Protein AF-A0A661E3C8-F1 (afdb_monomer_lite)

Foldseek 3Di:
DDPDQPACPVHHPDGDDDDDPLQVVQCVVVVHRDDPVSSVVSVVVVVVCCVVPPDDDDLVVDPVSVVVVVPDDDPDD

Secondary structure (DSSP, 8-state):
--S---TTSSSTT-------HHHHHHHHHHTSPPPHHHHHHHHHHHHTTHHHHS----GGG-HHHHHHHHT------

Sequence (77 aa):
TSTRNFPNRLGDGANVYLASAELAAIASIVGKLPTVEQYMEYMSDINTMADDIYRYLNFHEIESFQKAAALVDIKMV

Radius of gyration: 20.52 Å; chains: 1; bounding box: 47×40×47 Å

pLDDT: mean 94.71, std 5.38, r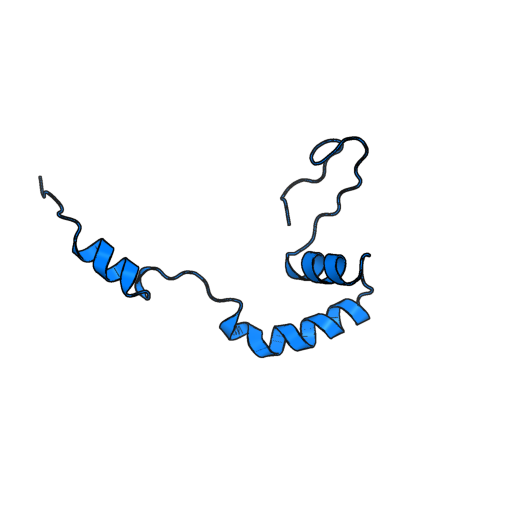ange [66.0, 98.38]

Structure (mmCIF, N/CA/C/O backbone):
data_AF-A0A661E3C8-F1
#
_entry.id   AF-A0A661E3C8-F1
#
loop_
_atom_site.group_PDB
_atom_site.id
_atom_site.type_symbol
_atom_site.label_atom_id
_atom_site.label_alt_id
_atom_site.label_comp_id
_atom_site.label_asym_id
_atom_site.label_entity_id
_atom_site.label_seq_id
_atom_site.pdbx_PDB_ins_code
_atom_site.Cartn_x
_atom_site.Cartn_y
_atom_site.Cartn_z
_atom_site.occupancy
_atom_site.B_iso_or_equiv
_atom_site.auth_seq_id
_atom_site.auth_comp_id
_atom_site.auth_asym_id
_atom_site.auth_atom_id
_atom_site.pdbx_PDB_model_num
ATOM 1 N N . THR A 1 1 ? 0.236 2.203 2.030 1.00 95.31 1 THR A N 1
ATOM 2 C CA . THR A 1 1 ? 1.461 1.561 1.509 1.00 95.31 1 THR A CA 1
ATOM 3 C C . THR A 1 1 ? 2.545 2.519 1.020 1.00 95.31 1 THR A C 1
ATOM 5 O O . THR A 1 1 ? 3.588 2.050 0.590 1.00 95.31 1 THR A O 1
ATOM 8 N N . SER A 1 2 ? 2.359 3.848 1.083 1.00 93.31 2 SER A N 1
ATOM 9 C CA . SER A 1 2 ? 3.446 4.809 0.812 1.00 93.31 2 SER A CA 1
ATOM 10 C C . SER A 1 2 ? 4.573 4.707 1.857 1.00 93.31 2 SER A C 1
ATOM 12 O O . SER A 1 2 ? 4.433 4.021 2.866 1.00 93.31 2 SER A O 1
ATOM 14 N N . THR A 1 3 ? 5.673 5.428 1.648 1.00 96.06 3 THR A N 1
ATOM 15 C CA . THR A 1 3 ? 6.830 5.454 2.560 1.00 96.06 3 THR A CA 1
ATOM 16 C C . THR A 1 3 ? 6.786 6.584 3.590 1.00 96.06 3 THR A C 1
ATOM 18 O O . THR A 1 3 ? 7.608 6.606 4.502 1.00 96.06 3 THR A O 1
ATOM 21 N N . ARG A 1 4 ? 5.883 7.566 3.441 1.00 96.12 4 ARG A N 1
ATOM 22 C CA . ARG A 1 4 ? 5.846 8.785 4.274 1.00 96.12 4 ARG A CA 1
ATOM 23 C C . ARG A 1 4 ? 4.420 9.288 4.492 1.00 96.12 4 ARG A C 1
ATOM 25 O O . ARG A 1 4 ? 3.641 9.328 3.541 1.00 96.12 4 ARG A O 1
ATOM 32 N N . ASN A 1 5 ? 4.126 9.747 5.710 1.00 96.81 5 ASN A N 1
ATOM 33 C CA . ASN A 1 5 ? 2.835 10.317 6.122 1.00 96.81 5 ASN A CA 1
ATOM 34 C C . ASN A 1 5 ? 2.958 11.664 6.865 1.00 96.81 5 ASN A C 1
ATOM 36 O O . ASN A 1 5 ? 2.092 12.008 7.663 1.00 96.81 5 ASN A O 1
ATOM 40 N N . PHE A 1 6 ? 4.030 12.426 6.623 1.00 96.25 6 PHE A N 1
ATOM 41 C CA . PHE A 1 6 ? 4.195 13.760 7.211 1.00 96.25 6 PHE A CA 1
ATOM 42 C C . PHE A 1 6 ? 3.033 14.701 6.831 1.00 96.25 6 PHE A C 1
ATOM 44 O O . PHE A 1 6 ? 2.442 14.517 5.757 1.00 96.25 6 PHE A O 1
ATOM 51 N N . PRO A 1 7 ? 2.724 15.717 7.664 1.00 96.19 7 PRO A N 1
ATOM 52 C CA . PRO A 1 7 ? 1.648 16.669 7.395 1.00 96.19 7 PRO A CA 1
ATOM 53 C C . PRO A 1 7 ? 1.718 17.260 5.983 1.00 96.19 7 PRO A C 1
ATOM 55 O O . PRO A 1 7 ? 2.804 17.538 5.469 1.00 96.19 7 PRO A O 1
ATOM 58 N N . ASN A 1 8 ? 0.553 17.443 5.357 1.00 92.62 8 ASN A N 1
ATOM 59 C CA . ASN A 1 8 ? 0.385 18.048 4.029 1.00 92.62 8 ASN A CA 1
ATOM 60 C C . ASN A 1 8 ? 1.096 17.314 2.878 1.00 92.62 8 ASN A C 1
ATOM 62 O O . ASN A 1 8 ? 1.319 17.883 1.810 1.00 92.62 8 ASN A O 1
ATOM 66 N N . ARG A 1 9 ? 1.440 16.030 3.057 1.00 95.06 9 ARG A N 1
ATOM 67 C CA . ARG A 1 9 ? 2.063 15.225 1.995 1.00 95.06 9 ARG A CA 1
ATOM 68 C C . ARG A 1 9 ? 1.071 14.723 0.949 1.00 95.06 9 ARG A C 1
ATOM 70 O O . ARG A 1 9 ? 1.402 14.719 -0.232 1.00 95.06 9 ARG A O 1
ATOM 77 N N . LEU A 1 10 ? -0.084 14.226 1.389 1.00 93.50 10 LEU A N 1
ATOM 78 C CA . LEU A 1 10 ? -1.116 13.662 0.506 1.00 93.50 10 LEU A CA 1
ATOM 79 C C . LEU A 1 10 ? -2.367 14.543 0.408 1.00 93.50 10 LEU A C 1
ATOM 81 O O . LEU A 1 10 ? -3.181 14.335 -0.482 1.00 93.50 10 LEU A O 1
ATOM 85 N N . GLY A 1 11 ? -2.511 15.521 1.300 1.00 95.56 11 GLY A N 1
ATOM 86 C CA . GLY A 1 11 ? -3.623 16.463 1.322 1.00 95.56 11 GLY A CA 1
ATOM 87 C C . GLY A 1 11 ? -3.497 17.423 2.500 1.00 95.56 11 GLY A C 1
ATOM 88 O O . GLY A 1 11 ? -2.871 17.081 3.506 1.00 95.56 11 GLY A O 1
ATOM 89 N N . ASP A 1 12 ? -4.065 18.618 2.357 1.00 96.50 12 ASP A N 1
ATOM 90 C CA . ASP A 1 12 ? -4.093 19.629 3.415 1.00 96.50 12 ASP A CA 1
ATOM 91 C C . ASP A 1 12 ? -4.974 19.163 4.583 1.00 96.50 12 ASP A C 1
ATOM 93 O O . ASP A 1 12 ? -6.087 18.676 4.374 1.00 96.50 12 ASP A O 1
ATOM 97 N N . GLY A 1 13 ? -4.443 19.232 5.805 1.00 95.38 13 GLY A N 1
ATOM 98 C CA . GLY A 1 13 ? -5.133 18.771 7.017 1.00 95.38 13 GLY A CA 1
ATOM 99 C C . GLY A 1 13 ? -5.417 17.260 7.080 1.00 95.38 13 GLY A C 1
ATOM 100 O O . GLY A 1 13 ? -6.165 16.812 7.950 1.00 95.38 13 GLY A O 1
ATOM 101 N N . ALA A 1 14 ? -4.845 16.456 6.177 1.00 97.31 14 ALA A N 1
ATOM 102 C CA . ALA A 1 14 ? -5.117 15.025 6.106 1.00 97.31 14 ALA A CA 1
ATOM 103 C C . ALA A 1 14 ? -4.341 14.227 7.167 1.00 97.31 14 ALA A C 1
ATOM 105 O O . ALA A 1 14 ? -3.118 14.328 7.276 1.00 97.31 14 ALA A O 1
ATOM 106 N N . ASN A 1 15 ? -5.047 13.343 7.877 1.00 96.94 15 ASN A N 1
ATOM 107 C CA . ASN A 1 15 ? -4.435 12.333 8.738 1.00 96.94 15 ASN A CA 1
ATOM 108 C C . ASN A 1 15 ? -4.182 11.061 7.928 1.00 96.94 15 ASN A C 1
ATOM 110 O O . ASN A 1 15 ? -5.118 10.424 7.446 1.00 96.94 15 ASN A O 1
ATOM 114 N N . VAL A 1 16 ? -2.911 10.694 7.772 1.00 97.44 16 VAL A N 1
ATOM 115 C CA . VAL A 1 16 ? -2.493 9.571 6.928 1.00 97.44 16 VAL A CA 1
ATOM 116 C C . VAL A 1 16 ? -1.815 8.502 7.779 1.00 97.44 16 VAL A C 1
ATOM 118 O O . VAL A 1 16 ? -0.863 8.783 8.506 1.00 97.44 16 VAL A O 1
ATOM 121 N N . TYR A 1 17 ? -2.258 7.255 7.632 1.00 97.50 17 TYR A N 1
ATOM 122 C CA . TYR A 1 17 ? -1.700 6.094 8.323 1.00 97.50 17 TYR A CA 1
ATOM 123 C C . TYR A 1 17 ? -0.947 5.204 7.331 1.00 97.50 17 TYR A C 1
ATOM 125 O O . TYR A 1 17 ? -1.447 4.896 6.246 1.00 97.50 17 TYR A O 1
ATOM 133 N N . LEU A 1 18 ? 0.278 4.809 7.683 1.00 98.06 18 LEU A N 1
ATOM 134 C CA . LEU A 1 18 ? 1.065 3.869 6.886 1.00 98.06 18 LEU A CA 1
ATOM 135 C C . LEU A 1 18 ? 0.730 2.438 7.305 1.00 98.06 18 LEU A C 1
ATOM 137 O O . LEU A 1 18 ? 0.713 2.117 8.487 1.00 98.06 18 LEU A O 1
ATOM 141 N N . ALA A 1 19 ? 0.459 1.597 6.314 1.00 98.00 19 ALA A N 1
ATOM 142 C CA . ALA A 1 19 ? 0.025 0.216 6.479 1.00 98.00 19 ALA A CA 1
ATOM 143 C C . ALA A 1 19 ? 0.445 -0.625 5.262 1.00 98.00 19 ALA A C 1
ATOM 145 O O . ALA A 1 19 ? 0.773 -0.059 4.203 1.00 98.00 19 ALA A O 1
ATOM 146 N N . SER A 1 20 ? 0.397 -1.953 5.424 1.00 97.81 20 SER A N 1
ATOM 147 C CA . SER A 1 20 ? 0.563 -2.936 4.346 1.00 97.81 20 SER A CA 1
ATOM 148 C C . SER A 1 20 ? -0.542 -2.820 3.288 1.00 97.81 20 SER A C 1
ATOM 150 O O . SER A 1 20 ? -1.514 -2.076 3.464 1.00 97.81 20 SER A O 1
ATOM 152 N N . ALA A 1 21 ? -0.369 -3.504 2.154 1.00 97.38 21 ALA A N 1
ATOM 153 C CA . ALA A 1 21 ? -1.352 -3.481 1.072 1.00 97.38 21 ALA A CA 1
ATOM 154 C C . ALA A 1 21 ? -2.637 -4.203 1.485 1.00 97.38 21 ALA A C 1
ATOM 156 O O . ALA A 1 21 ? -3.729 -3.694 1.249 1.00 97.38 21 ALA A O 1
ATOM 157 N N . GLU A 1 22 ? -2.488 -5.323 2.181 1.00 97.00 22 GLU A N 1
ATOM 158 C CA . GLU A 1 22 ? -3.567 -6.156 2.699 1.00 97.00 22 GLU A CA 1
ATOM 159 C C . GLU A 1 22 ? -4.430 -5.375 3.691 1.00 97.00 22 GLU A C 1
ATOM 161 O O . GLU A 1 22 ? -5.639 -5.251 3.506 1.00 97.00 22 GLU A O 1
ATOM 166 N N . LEU A 1 23 ? -3.810 -4.754 4.703 1.00 97.81 23 LEU A N 1
ATOM 167 C CA . LEU A 1 23 ? -4.544 -3.967 5.694 1.00 97.81 23 LEU A CA 1
ATOM 168 C C . LEU A 1 23 ? -5.232 -2.755 5.053 1.00 97.81 23 LEU A C 1
ATOM 170 O O . LEU A 1 23 ? -6.355 -2.421 5.425 1.00 97.81 23 LEU A O 1
ATOM 174 N N . ALA A 1 24 ? -4.588 -2.105 4.079 1.00 98.12 24 ALA A N 1
ATOM 175 C CA . ALA A 1 24 ? -5.194 -0.991 3.354 1.00 98.12 24 ALA A CA 1
ATOM 176 C C . ALA A 1 24 ? -6.402 -1.430 2.505 1.00 98.12 24 ALA A C 1
ATOM 178 O O . ALA A 1 24 ? -7.395 -0.705 2.465 1.00 98.12 24 ALA A O 1
ATOM 179 N N . ALA A 1 25 ? -6.338 -2.602 1.864 1.00 96.94 25 ALA A N 1
ATOM 180 C CA . ALA A 1 25 ? -7.445 -3.170 1.096 1.00 96.94 25 ALA A CA 1
ATOM 181 C C . ALA A 1 25 ? -8.619 -3.573 2.001 1.00 96.94 25 ALA A C 1
ATOM 183 O O . ALA A 1 25 ? -9.769 -3.262 1.707 1.00 96.94 25 ALA A O 1
ATOM 184 N N . ILE A 1 26 ? -8.341 -4.191 3.149 1.00 97.31 26 ILE A N 1
ATOM 185 C CA . ILE A 1 26 ? -9.385 -4.529 4.124 1.00 97.31 26 ILE A CA 1
ATOM 186 C C . ILE A 1 26 ? -10.025 -3.247 4.680 1.00 97.31 26 ILE A C 1
ATOM 188 O O . ILE A 1 26 ? -11.248 -3.125 4.724 1.00 97.31 26 ILE A O 1
ATOM 192 N N . ALA A 1 27 ? -9.220 -2.248 5.054 1.00 98.06 27 ALA A N 1
ATOM 193 C CA . ALA A 1 27 ? -9.729 -0.983 5.580 1.00 98.06 27 ALA A CA 1
ATOM 194 C C . AL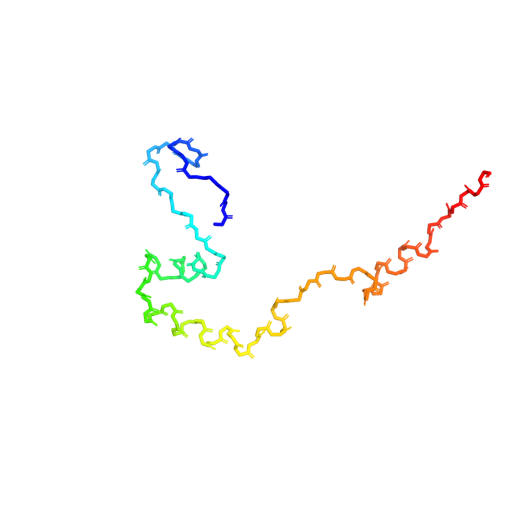A A 1 27 ? -10.562 -0.195 4.552 1.00 98.06 27 ALA A C 1
ATOM 196 O O . ALA A 1 27 ? -11.501 0.499 4.948 1.00 98.06 27 ALA A O 1
ATOM 197 N N . SER A 1 28 ? -10.262 -0.301 3.250 1.00 97.38 28 SER A N 1
ATOM 198 C CA . SER A 1 28 ? -11.055 0.353 2.199 1.00 97.38 28 SER A CA 1
ATOM 199 C C . SER A 1 28 ? -12.416 -0.312 1.985 1.00 97.38 28 SER A C 1
ATOM 201 O O . SER A 1 28 ? -13.383 0.391 1.702 1.00 97.38 28 SER A O 1
ATOM 203 N N . ILE A 1 29 ? -12.511 -1.631 2.185 1.00 95.50 29 ILE A N 1
ATOM 204 C CA . ILE A 1 29 ? -13.777 -2.378 2.154 1.00 95.50 29 ILE A CA 1
ATOM 205 C C . ILE A 1 29 ? -14.629 -2.038 3.382 1.00 95.50 29 ILE A C 1
ATOM 207 O O . ILE A 1 29 ? -15.813 -1.732 3.257 1.00 95.50 29 ILE A O 1
ATOM 211 N N . VAL A 1 30 ? -14.031 -2.076 4.577 1.00 96.25 30 VAL A N 1
ATOM 212 C CA . VAL A 1 30 ? -14.756 -1.887 5.847 1.00 96.25 30 VAL A CA 1
ATOM 213 C C . VAL A 1 30 ? -15.070 -0.406 6.123 1.00 96.25 30 VAL A C 1
ATOM 215 O O . VAL A 1 30 ? -15.996 -0.096 6.873 1.00 96.25 30 VAL A O 1
ATOM 218 N N . GLY A 1 31 ? -14.309 0.526 5.540 1.00 97.69 31 GLY A N 1
ATOM 219 C CA . GLY A 1 31 ? -14.473 1.973 5.730 1.00 97.69 31 GLY A CA 1
ATOM 220 C C . GLY A 1 31 ? -13.883 2.514 7.040 1.00 97.69 31 GLY A C 1
ATOM 221 O O . GLY A 1 31 ? -14.158 3.651 7.421 1.00 97.69 31 GLY A O 1
ATOM 222 N N . LYS A 1 32 ? -13.085 1.709 7.750 1.00 97.75 32 LYS A N 1
ATOM 223 C CA . LYS A 1 32 ? -12.361 2.071 8.982 1.00 97.75 32 LYS A CA 1
ATOM 224 C C . LYS A 1 32 ? -11.191 1.115 9.212 1.00 97.75 32 LYS A C 1
ATOM 226 O O . LYS A 1 32 ? -11.106 0.075 8.564 1.00 97.75 32 LYS A O 1
ATOM 231 N N . LEU A 1 33 ? -10.318 1.438 10.170 1.00 97.94 33 LEU A N 1
ATOM 232 C CA . LEU A 1 33 ? -9.323 0.475 10.645 1.00 97.94 33 LEU A CA 1
ATOM 233 C C . LEU A 1 33 ? -10.047 -0.721 11.298 1.00 97.94 33 LEU A C 1
ATOM 235 O O . LEU A 1 33 ? -10.844 -0.499 12.218 1.00 97.94 33 LEU A O 1
ATOM 239 N N . PRO A 1 34 ? -9.827 -1.957 10.814 1.00 97.94 34 PRO A N 1
ATOM 240 C CA . PRO A 1 34 ? -10.444 -3.148 11.389 1.00 97.94 34 PRO A CA 1
ATOM 241 C C . PRO A 1 34 ? -9.851 -3.457 12.769 1.00 97.94 34 PRO A C 1
ATOM 243 O O . PRO A 1 34 ? -8.756 -2.996 13.106 1.00 97.94 34 PRO A O 1
ATOM 246 N N . THR A 1 35 ? -10.552 -4.271 13.563 1.00 98.38 35 THR A N 1
ATOM 247 C CA . THR A 1 35 ? -9.908 -4.922 14.714 1.00 98.38 35 THR A CA 1
ATOM 248 C C . THR A 1 35 ? -8.939 -6.002 14.234 1.00 98.38 35 THR A C 1
ATOM 250 O O . THR A 1 35 ? -8.957 -6.402 13.066 1.00 98.38 35 THR A O 1
ATOM 253 N N . VAL A 1 36 ? -8.089 -6.492 15.135 1.00 97.69 36 VAL A N 1
ATOM 254 C CA . VAL A 1 36 ? -7.151 -7.575 14.815 1.00 97.69 36 VAL A CA 1
ATOM 255 C C . VAL A 1 36 ? -7.912 -8.829 14.388 1.00 97.69 36 VAL A C 1
ATOM 257 O O . VAL A 1 36 ? -7.550 -9.458 13.403 1.00 97.69 36 VAL A O 1
ATOM 260 N N . GLU A 1 37 ? -9.003 -9.153 15.075 1.00 97.94 37 GLU A N 1
ATOM 261 C CA . GLU A 1 37 ? -9.831 -10.326 14.791 1.00 97.94 37 GLU A CA 1
ATOM 262 C C . GLU A 1 37 ? -10.446 -10.231 13.394 1.00 97.94 37 GLU A C 1
ATOM 264 O O . GLU A 1 37 ? -10.323 -11.164 12.606 1.00 97.94 37 GLU A O 1
ATOM 269 N N . GLN A 1 38 ? -11.020 -9.071 13.055 1.00 96.88 38 GLN A N 1
ATOM 270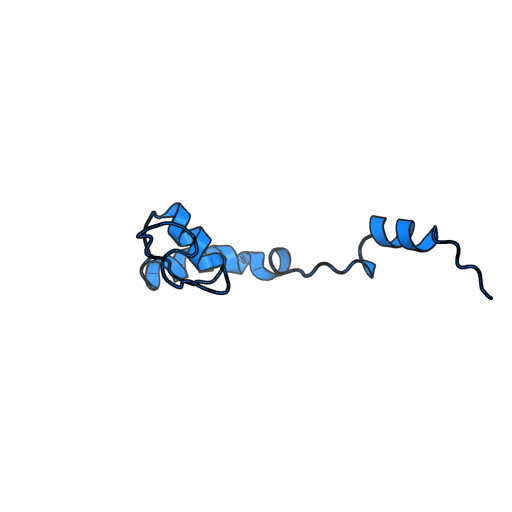 C CA . GLN A 1 38 ? -11.582 -8.824 11.726 1.00 96.88 38 GLN A CA 1
ATOM 271 C C . GLN A 1 38 ? -10.509 -8.922 10.640 1.00 96.88 38 GLN A C 1
ATOM 273 O O . GLN A 1 38 ? -10.731 -9.541 9.606 1.00 96.88 38 GLN A O 1
ATOM 278 N N . TYR A 1 39 ? -9.331 -8.337 10.867 1.00 98.00 39 TYR A N 1
ATOM 279 C CA . TYR A 1 39 ? -8.213 -8.445 9.931 1.00 98.00 39 TYR A CA 1
ATOM 280 C C . TYR A 1 39 ? -7.813 -9.907 9.685 1.00 98.00 39 TYR A C 1
ATOM 282 O O . TYR A 1 39 ? -7.637 -10.308 8.535 1.00 98.00 39 TYR A O 1
ATOM 290 N N . MET A 1 40 ? -7.693 -10.703 10.751 1.00 97.50 40 MET A N 1
ATOM 291 C CA . MET A 1 40 ? -7.302 -12.111 10.647 1.00 97.50 40 MET A CA 1
ATOM 292 C C . MET A 1 40 ? -8.368 -12.962 9.951 1.00 97.50 40 MET A C 1
ATOM 294 O O . MET A 1 40 ? -8.008 -13.886 9.225 1.00 97.50 40 MET A O 1
ATOM 298 N N . GLU A 1 41 ? -9.650 -12.630 10.114 1.00 96.50 41 GLU A N 1
ATOM 299 C CA . GLU A 1 41 ? -10.750 -13.266 9.383 1.00 96.50 41 GLU A CA 1
ATOM 300 C C . GLU A 1 41 ? -10.588 -13.063 7.867 1.00 96.50 41 GLU A C 1
ATOM 302 O O . GLU A 1 41 ? -10.460 -14.042 7.135 1.00 96.50 41 GLU A O 1
ATOM 307 N N . TYR A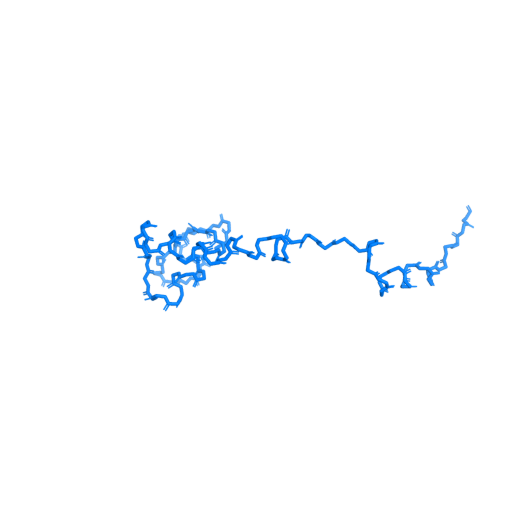 1 42 ? -10.442 -11.817 7.399 1.00 95.56 42 TYR A N 1
ATOM 308 C CA . TYR A 1 42 ? -10.202 -11.533 5.973 1.00 95.56 42 TYR A CA 1
ATOM 309 C C . TYR A 1 42 ? -8.907 -12.164 5.440 1.00 95.56 42 TYR A C 1
ATOM 311 O O . TYR A 1 42 ? -8.860 -12.642 4.307 1.00 95.56 42 TYR A O 1
ATOM 319 N N . MET A 1 43 ? -7.838 -12.166 6.242 1.00 96.31 43 MET A N 1
ATOM 320 C CA . MET A 1 43 ? -6.569 -12.770 5.832 1.00 96.31 43 MET A CA 1
ATOM 321 C C . MET A 1 43 ? -6.641 -14.290 5.732 1.00 96.31 43 MET A C 1
ATOM 323 O O . MET A 1 43 ? -5.872 -14.867 4.967 1.00 96.31 43 MET A O 1
ATOM 327 N N . SER A 1 44 ? -7.530 -14.947 6.479 1.00 95.88 44 SER A N 1
ATOM 328 C CA . SER A 1 44 ? -7.661 -16.404 6.418 1.00 95.88 44 SER A CA 1
ATOM 329 C C . SER A 1 44 ? -8.061 -16.873 5.017 1.00 95.88 44 SER A C 1
ATOM 331 O O . SER A 1 44 ? -7.428 -17.790 4.497 1.00 95.88 44 SER A O 1
ATOM 333 N N . ASP A 1 45 ? -8.980 -16.158 4.365 1.00 90.94 45 ASP A N 1
ATOM 334 C CA . ASP A 1 45 ? -9.380 -16.401 2.978 1.00 90.94 45 ASP A CA 1
ATOM 335 C C . ASP A 1 45 ? -8.235 -16.114 1.997 1.00 90.94 45 ASP A C 1
ATOM 337 O O . ASP A 1 45 ? -7.920 -16.948 1.149 1.00 90.94 45 ASP A O 1
ATOM 341 N N . ILE A 1 46 ? -7.555 -14.969 2.139 1.00 91.88 46 ILE A N 1
ATOM 342 C CA . ILE A 1 46 ? -6.429 -14.577 1.267 1.00 91.88 46 ILE A CA 1
ATOM 343 C C . ILE A 1 46 ? -5.301 -15.613 1.331 1.00 91.88 46 ILE A C 1
ATOM 345 O O . ILE A 1 46 ? -4.733 -15.992 0.305 1.00 91.88 46 ILE A O 1
ATOM 349 N N . ASN A 1 47 ? -5.002 -16.109 2.531 1.00 93.81 47 ASN A N 1
ATOM 350 C CA . ASN A 1 47 ? -3.928 -17.069 2.751 1.00 93.81 47 ASN A CA 1
ATOM 351 C C . ASN A 1 47 ? -4.176 -18.411 2.049 1.00 93.81 47 ASN A C 1
ATOM 353 O O . ASN A 1 47 ? -3.208 -19.100 1.731 1.00 93.81 47 ASN A O 1
ATOM 357 N N . THR A 1 48 ? -5.430 -18.774 1.750 1.00 95.50 48 THR A N 1
ATOM 358 C CA . THR A 1 48 ? -5.730 -20.004 0.988 1.00 95.50 48 THR A CA 1
ATOM 359 C C . THR A 1 48 ? -5.201 -19.970 -0.448 1.00 95.50 48 THR A C 1
ATOM 361 O O . THR A 1 48 ? -4.986 -21.023 -1.041 1.00 95.50 48 THR A O 1
ATOM 364 N N . MET A 1 49 ? -4.958 -18.774 -0.991 1.00 93.62 49 MET A N 1
ATOM 365 C CA . MET A 1 49 ? -4.467 -18.543 -2.353 1.00 93.62 49 MET A CA 1
ATOM 366 C C . MET A 1 49 ? -3.091 -17.857 -2.364 1.00 93.62 49 MET A C 1
ATOM 368 O O . MET A 1 49 ? -2.681 -17.301 -3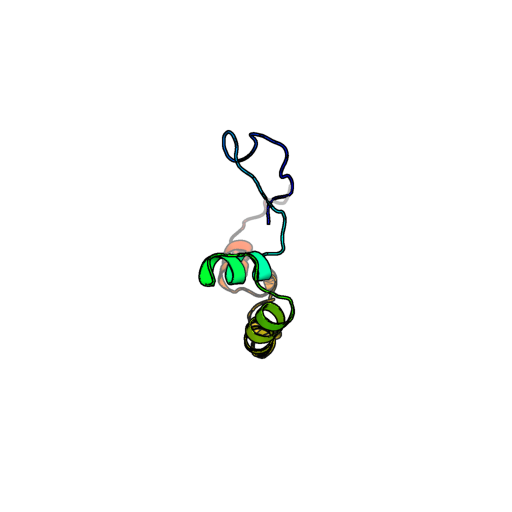.385 1.00 93.62 49 MET A O 1
ATOM 372 N N . ALA A 1 50 ? -2.376 -17.860 -1.232 1.00 93.94 50 ALA A N 1
ATOM 373 C CA . ALA A 1 50 ? -1.127 -17.117 -1.061 1.00 93.94 50 ALA A CA 1
ATOM 374 C C . ALA A 1 50 ? -0.080 -17.455 -2.136 1.00 93.94 50 ALA A C 1
ATOM 376 O O . ALA A 1 50 ? 0.546 -16.546 -2.682 1.00 93.94 50 ALA A O 1
ATOM 377 N N . ASP A 1 51 ? 0.057 -18.736 -2.482 1.00 94.44 51 ASP A N 1
ATOM 378 C CA . ASP A 1 51 ? 1.040 -19.212 -3.463 1.00 94.44 51 ASP A CA 1
ATOM 379 C C . ASP A 1 51 ? 0.775 -18.678 -4.880 1.00 94.44 51 ASP A C 1
ATOM 381 O O . ASP A 1 51 ? 1.710 -18.458 -5.651 1.00 94.44 51 ASP A O 1
ATOM 385 N N . ASP A 1 52 ? -0.489 -18.413 -5.217 1.00 93.25 52 ASP A N 1
ATOM 386 C CA . ASP A 1 52 ? -0.877 -17.861 -6.516 1.00 93.25 52 ASP A CA 1
ATOM 387 C C . ASP A 1 52 ? -0.795 -16.329 -6.542 1.00 93.25 52 ASP A C 1
ATOM 389 O O . ASP A 1 52 ? -0.413 -15.743 -7.566 1.00 93.25 52 ASP A O 1
ATOM 393 N N . ILE A 1 53 ? -1.142 -15.687 -5.419 1.00 93.81 53 ILE A N 1
ATOM 394 C CA . ILE A 1 53 ? -1.179 -14.228 -5.253 1.00 93.81 53 ILE A CA 1
ATOM 395 C C . ILE A 1 53 ? 0.236 -13.648 -5.154 1.00 93.81 53 ILE A C 1
ATOM 397 O O . ILE A 1 53 ? 0.556 -12.673 -5.837 1.00 93.81 53 ILE A O 1
ATOM 401 N N . TYR A 1 54 ? 1.099 -14.235 -4.323 1.00 95.50 54 TYR A N 1
ATOM 402 C CA . TYR A 1 54 ? 2.406 -13.672 -3.972 1.00 95.50 54 TYR A CA 1
ATOM 403 C C . TYR A 1 54 ? 3.538 -14.166 -4.879 1.00 95.50 54 TYR A C 1
ATOM 405 O O . TYR A 1 54 ? 4.628 -14.513 -4.423 1.00 95.50 54 TYR A O 1
ATOM 413 N N . ARG A 1 55 ? 3.300 -14.163 -6.193 1.00 96.19 55 ARG A N 1
ATOM 414 C CA . ARG A 1 55 ? 4.319 -14.515 -7.188 1.00 96.19 55 ARG A CA 1
ATOM 415 C C . ARG A 1 55 ? 5.031 -13.272 -7.699 1.00 96.19 55 ARG A C 1
ATOM 417 O O . ARG A 1 55 ? 4.407 -12.314 -8.153 1.00 96.19 55 ARG A O 1
ATOM 424 N N . TYR A 1 56 ? 6.358 -13.308 -7.662 1.00 96.38 56 TYR A N 1
ATOM 425 C CA . TYR A 1 56 ? 7.176 -12.271 -8.275 1.00 96.38 56 TYR A CA 1
ATOM 426 C C . TYR A 1 56 ? 7.200 -12.410 -9.795 1.00 96.38 56 TYR A C 1
ATOM 428 O O . TYR A 1 56 ? 7.004 -13.484 -10.362 1.00 96.38 56 TYR A O 1
ATOM 436 N N . LEU A 1 57 ? 7.461 -11.291 -10.465 1.00 96.31 57 LEU A N 1
ATOM 437 C CA . LEU A 1 57 ? 7.531 -11.252 -11.915 1.00 96.31 57 LEU A CA 1
ATOM 438 C C . LEU A 1 57 ? 8.893 -11.765 -12.398 1.00 96.31 57 LEU A C 1
ATOM 440 O O . LEU A 1 57 ? 9.868 -11.019 -12.477 1.00 96.31 57 LEU A O 1
ATOM 444 N N . ASN A 1 58 ? 8.944 -13.045 -12.748 1.00 96.25 58 ASN A N 1
ATOM 445 C CA . ASN A 1 58 ? 10.123 -13.687 -13.319 1.00 96.25 58 ASN A CA 1
ATOM 446 C C . ASN A 1 58 ? 10.086 -13.607 -14.851 1.00 96.25 58 ASN A C 1
ATOM 448 O O . ASN A 1 58 ? 9.582 -14.504 -15.518 1.00 96.25 58 ASN A O 1
ATOM 452 N N . PHE A 1 59 ? 10.643 -12.547 -15.445 1.00 96.94 59 PHE A N 1
ATOM 453 C CA . PHE A 1 59 ? 10.599 -12.342 -16.907 1.00 96.94 59 PHE A CA 1
ATOM 454 C C . PHE A 1 59 ? 11.182 -13.502 -17.728 1.00 96.94 59 PHE A C 1
ATOM 456 O O . PHE A 1 59 ? 10.744 -13.755 -18.845 1.00 96.94 59 PHE A O 1
ATOM 463 N N . HIS A 1 60 ? 12.151 -14.224 -17.168 1.00 95.25 60 HIS A N 1
ATOM 464 C CA . HIS A 1 60 ? 12.766 -15.385 -17.805 1.00 95.25 60 HIS A CA 1
ATOM 465 C C . HIS A 1 60 ? 11.849 -16.615 -17.852 1.00 95.25 60 HIS A C 1
ATOM 467 O O . HIS A 1 60 ? 12.159 -17.544 -18.585 1.00 95.25 60 HIS A O 1
ATOM 473 N N . GLU A 1 61 ? 10.734 -16.632 -17.121 1.00 95.75 61 GLU A N 1
ATOM 474 C CA . GLU A 1 61 ? 9.725 -17.704 -17.139 1.00 95.75 61 GLU A CA 1
ATOM 475 C C . GLU A 1 61 ? 8.515 -17.336 -18.019 1.00 95.75 61 GLU A C 1
ATOM 477 O O . GLU A 1 61 ? 7.606 -18.142 -18.204 1.00 95.75 61 GLU A O 1
ATOM 482 N N . ILE A 1 62 ? 8.488 -16.120 -18.580 1.00 96.75 62 ILE A N 1
ATOM 483 C CA . ILE A 1 62 ? 7.352 -15.599 -19.344 1.00 96.75 62 ILE A CA 1
ATOM 484 C C . ILE A 1 62 ? 7.697 -15.581 -20.833 1.00 96.75 62 ILE A C 1
ATOM 486 O O . ILE A 1 62 ? 8.560 -14.827 -21.284 1.00 96.75 62 ILE A O 1
ATOM 490 N N . GLU A 1 63 ? 6.965 -16.374 -21.617 1.00 96.94 63 GLU A N 1
ATOM 491 C CA . GLU A 1 63 ? 7.223 -16.597 -23.046 1.00 96.94 63 GLU A CA 1
ATOM 492 C C . GLU A 1 63 ? 7.310 -15.294 -23.863 1.00 96.94 63 GLU A C 1
ATOM 494 O O . GLU A 1 63 ? 8.172 -15.154 -24.731 1.00 96.94 63 GLU A O 1
ATOM 499 N N . SER A 1 64 ? 6.449 -14.309 -23.584 1.00 96.94 64 SER A N 1
ATOM 500 C CA . SER A 1 64 ? 6.459 -13.027 -24.301 1.00 96.94 64 SER A CA 1
ATOM 501 C C . SER A 1 64 ? 7.769 -12.257 -24.108 1.00 96.94 64 SER A C 1
ATOM 503 O O . SER A 1 64 ? 8.285 -11.677 -25.065 1.00 96.94 64 SER A O 1
ATOM 505 N N . PHE A 1 65 ? 8.345 -12.298 -22.904 1.00 96.19 65 PHE A N 1
ATOM 506 C CA . PHE A 1 65 ? 9.624 -11.661 -22.598 1.00 96.19 65 PHE A CA 1
ATOM 507 C C . PHE A 1 65 ? 10.804 -12.462 -23.148 1.00 96.19 65 PHE A C 1
ATOM 509 O O . PHE A 1 65 ? 11.735 -11.860 -23.680 1.00 96.19 65 PHE A O 1
ATOM 516 N N . GLN A 1 66 ? 10.742 -13.798 -23.112 1.00 96.38 66 GLN A N 1
ATOM 517 C CA . GLN A 1 66 ? 11.744 -14.652 -23.761 1.00 96.38 66 GLN A CA 1
ATOM 518 C C . GLN A 1 66 ? 11.823 -14.377 -25.272 1.00 96.38 66 GLN A C 1
ATOM 520 O O . GLN A 1 66 ? 12.914 -14.180 -25.809 1.00 96.38 66 GLN A O 1
ATOM 525 N N . LYS A 1 67 ? 10.673 -14.298 -25.958 1.00 95.75 67 LYS A N 1
ATOM 526 C CA . LYS A 1 67 ? 10.604 -13.979 -27.396 1.00 95.75 67 LYS A CA 1
ATOM 527 C C . LYS A 1 67 ? 11.157 -12.593 -27.700 1.00 95.75 67 LYS A C 1
ATOM 529 O O . LYS A 1 67 ? 11.943 -12.448 -28.631 1.00 95.75 67 LYS A O 1
ATOM 534 N N . ALA A 1 68 ? 10.768 -11.587 -26.917 1.00 94.50 68 ALA A N 1
ATOM 535 C CA . ALA A 1 68 ? 11.273 -10.229 -27.093 1.00 94.50 68 ALA A CA 1
ATOM 536 C C . ALA A 1 68 ? 12.799 -10.165 -26.916 1.00 94.50 68 ALA A C 1
ATOM 538 O O . ALA A 1 68 ? 13.477 -9.550 -27.733 1.00 94.50 68 ALA A O 1
ATOM 539 N N . ALA A 1 69 ? 13.340 -10.845 -25.900 1.00 93.69 69 ALA A N 1
ATOM 540 C CA . ALA A 1 69 ? 14.778 -10.906 -25.654 1.00 93.69 69 ALA A CA 1
ATOM 541 C C . ALA A 1 69 ? 15.545 -11.620 -26.783 1.00 93.69 69 ALA A C 1
ATOM 543 O O . ALA A 1 69 ? 16.622 -11.170 -27.162 1.00 93.69 69 ALA A O 1
ATOM 544 N N . ALA A 1 70 ? 14.985 -12.688 -27.361 1.00 92.75 70 ALA A N 1
ATOM 545 C CA . ALA A 1 70 ? 15.612 -13.440 -28.453 1.00 92.75 70 ALA A CA 1
ATOM 546 C C . ALA A 1 70 ? 15.707 -12.660 -29.780 1.00 92.75 70 ALA A C 1
ATOM 548 O O . ALA A 1 70 ? 16.518 -13.006 -30.635 1.00 92.75 70 ALA A O 1
ATOM 549 N N . LEU A 1 71 ? 14.886 -11.621 -29.962 1.00 92.75 71 LEU A N 1
ATOM 550 C CA . LEU A 1 71 ? 14.892 -10.763 -31.153 1.00 92.75 71 LEU A CA 1
ATOM 551 C C . LEU A 1 71 ? 15.893 -9.599 -31.055 1.00 92.75 71 LEU A C 1
ATOM 553 O O . LEU A 1 71 ? 15.991 -8.800 -31.987 1.00 92.75 71 LEU A O 1
ATOM 557 N N . VAL A 1 72 ? 16.615 -9.471 -29.937 1.00 91.50 72 VAL A N 1
ATOM 558 C CA . VAL A 1 72 ? 17.616 -8.416 -29.750 1.00 91.50 72 VAL A CA 1
ATOM 559 C C . VAL A 1 72 ? 18.899 -8.787 -30.492 1.00 91.50 72 VAL A C 1
ATOM 561 O O . VAL A 1 72 ? 19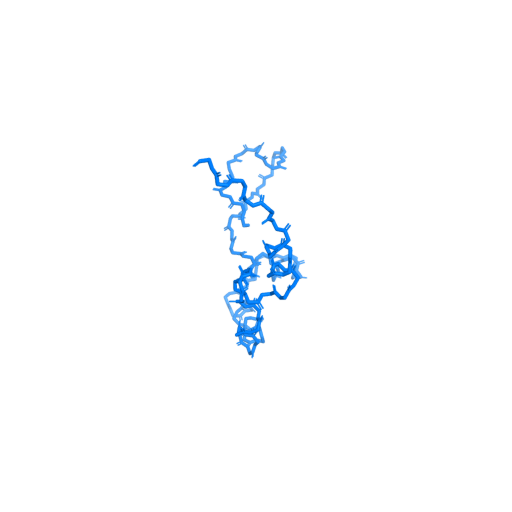.593 -9.730 -30.122 1.00 91.50 72 VAL A O 1
ATOM 564 N N . ASP A 1 73 ? 19.235 -8.011 -31.521 1.00 84.88 73 ASP A N 1
ATOM 565 C CA . ASP A 1 73 ? 20.493 -8.146 -32.255 1.00 84.88 73 ASP A CA 1
ATOM 566 C C . ASP A 1 73 ? 21.620 -7.411 -31.511 1.00 84.88 73 ASP A C 1
ATOM 568 O O . ASP A 1 73 ? 21.611 -6.181 -31.381 1.00 84.88 73 ASP A O 1
ATOM 572 N N . ILE A 1 74 ? 22.581 -8.164 -30.974 1.00 83.94 74 ILE A N 1
ATOM 573 C CA . ILE A 1 74 ? 23.725 -7.610 -30.247 1.00 83.94 74 ILE A CA 1
ATOM 574 C C . ILE A 1 74 ? 24.890 -7.488 -31.226 1.00 83.94 74 ILE A C 1
ATOM 576 O O . ILE A 1 74 ? 25.539 -8.476 -31.569 1.00 83.94 74 ILE A O 1
ATOM 580 N N . LYS A 1 75 ? 25.208 -6.256 -31.638 1.00 76.88 75 LYS A N 1
ATOM 581 C CA . LYS A 1 75 ? 26.461 -5.982 -32.352 1.00 76.88 75 LYS A CA 1
ATOM 582 C C . LYS A 1 75 ? 27.635 -6.204 -31.403 1.00 76.88 75 LYS A C 1
ATOM 584 O O . LYS A 1 75 ? 27.925 -5.358 -30.562 1.00 76.88 75 LYS A O 1
ATOM 589 N N . MET A 1 76 ? 28.299 -7.344 -31.549 1.00 71.56 76 MET A N 1
ATOM 590 C CA . MET A 1 76 ? 29.603 -7.589 -30.940 1.00 71.56 76 MET A CA 1
ATOM 591 C C . MET A 1 76 ? 30.612 -6.654 -31.622 1.00 71.56 76 MET A C 1
ATOM 593 O O . MET A 1 76 ? 30.811 -6.751 -32.834 1.00 71.56 76 MET A O 1
ATOM 597 N N . VAL A 1 77 ? 31.158 -5.704 -30.856 1.00 66.00 77 VAL A N 1
ATOM 598 C CA . VAL A 1 77 ? 32.281 -4.839 -31.260 1.00 66.00 77 VAL A CA 1
ATOM 599 C C . VAL A 1 77 ? 33.586 -5.581 -31.026 1.00 66.00 77 VAL A C 1
ATOM 601 O O . VAL A 1 77 ? 33.701 -6.205 -29.947 1.00 66.00 77 VAL A O 1
#